Protein AF-A0A317Z5X6-F1 (afdb_monomer_lite)

Organism: Staphylococcus pseudintermedius (NCBI:txid283734)

Structure (mmCIF, N/CA/C/O backbone):
data_AF-A0A317Z5X6-F1
#
_entry.id   AF-A0A317Z5X6-F1
#
loop_
_atom_site.group_PDB
_atom_site.id
_atom_site.type_symbol
_atom_site.label_atom_id
_atom_site.label_alt_id
_atom_site.label_comp_id
_atom_site.label_asym_id
_atom_site.label_entity_id
_atom_site.label_seq_id
_atom_site.pdbx_PDB_ins_code
_atom_site.Cartn_x
_atom_site.Cartn_y
_atom_site.Cartn_z
_atom_site.occupancy
_atom_site.B_iso_or_equiv
_atom_site.auth_seq_id
_atom_site.auth_comp_id
_atom_site.auth_asym_id
_atom_site.auth_atom_id
_atom_site.pdbx_PDB_model_num
ATOM 1 N N . MET A 1 1 ? -15.094 3.549 67.791 1.00 53.97 1 MET A N 1
ATOM 2 C CA . MET A 1 1 ? -16.003 3.612 66.617 1.00 53.97 1 MET A CA 1
ATOM 3 C C . MET A 1 1 ? -15.508 4.534 65.489 1.00 53.97 1 MET A C 1
ATOM 5 O O . MET A 1 1 ? -15.665 4.172 64.337 1.00 53.97 1 MET A O 1
ATOM 9 N N . LYS A 1 2 ? -14.834 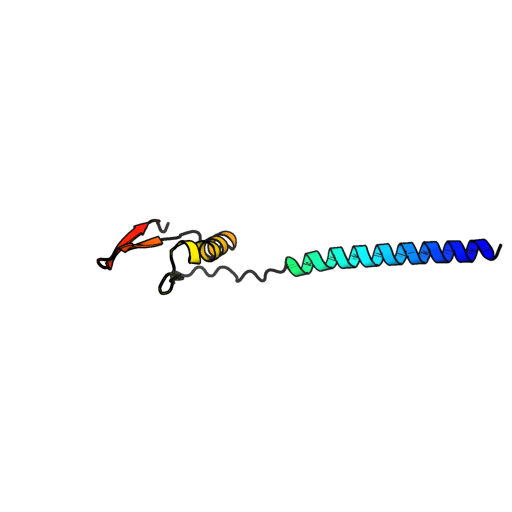5.669 65.762 1.00 57.75 2 LYS A N 1
ATOM 10 C CA . LYS A 1 2 ? -14.345 6.606 64.716 1.00 57.75 2 LYS A CA 1
ATOM 11 C C . LYS A 1 2 ? -13.157 6.105 63.864 1.00 57.75 2 LYS A C 1
ATOM 13 O O . LYS A 1 2 ? -12.920 6.629 62.783 1.00 57.75 2 LYS A O 1
ATOM 18 N N . LYS A 1 3 ? -12.405 5.097 64.338 1.00 58.56 3 LYS A N 1
ATOM 19 C CA . LYS A 1 3 ? -11.235 4.535 63.631 1.00 58.56 3 LYS A CA 1
ATOM 20 C C . LYS A 1 3 ? -11.650 3.713 62.406 1.00 58.56 3 LYS A C 1
ATOM 22 O O . LYS A 1 3 ? -11.100 3.934 61.340 1.00 58.56 3 LYS A O 1
ATOM 27 N N . PHE A 1 4 ? -12.668 2.860 62.527 1.00 58.38 4 PHE A N 1
ATOM 28 C CA . PHE A 1 4 ? -13.180 2.043 61.418 1.00 58.38 4 PHE A CA 1
ATOM 29 C C . PHE A 1 4 ? -13.820 2.880 60.306 1.00 58.38 4 PHE A C 1
ATOM 31 O O . PHE A 1 4 ? -13.696 2.539 59.139 1.00 58.38 4 PHE A O 1
ATOM 38 N N . TRP A 1 5 ? -14.390 4.039 60.648 1.00 66.81 5 TRP A N 1
ATOM 39 C CA . TRP A 1 5 ? -14.971 4.953 59.666 1.00 66.81 5 TRP A CA 1
ATOM 40 C C . TRP A 1 5 ? -13.932 5.525 58.690 1.00 66.81 5 TRP A C 1
ATOM 42 O O . TRP A 1 5 ? -14.193 5.615 57.494 1.00 66.81 5 TRP A O 1
ATOM 52 N N . LYS A 1 6 ? -12.717 5.826 59.172 1.00 71.56 6 LYS A N 1
ATOM 53 C CA . LYS A 1 6 ? -11.611 6.282 58.312 1.00 71.56 6 LYS A CA 1
ATOM 54 C C . LYS A 1 6 ? -11.135 5.191 57.345 1.00 71.56 6 LYS A C 1
ATOM 56 O O . LYS A 1 6 ? -10.786 5.499 56.212 1.00 71.56 6 LYS A O 1
ATOM 61 N N . TRP A 1 7 ? -11.165 3.928 57.771 1.00 78.38 7 TRP A N 1
ATOM 62 C CA . TRP A 1 7 ? -10.804 2.784 56.927 1.00 78.38 7 TRP A CA 1
ATOM 63 C C . TRP A 1 7 ? -11.882 2.490 55.881 1.00 78.38 7 TRP A C 1
ATOM 65 O O . TRP A 1 7 ? -11.555 2.280 54.716 1.00 78.38 7 TRP A O 1
ATOM 75 N N . SER A 1 8 ? -13.161 2.576 56.257 1.00 78.94 8 SER A N 1
ATOM 76 C CA . SER A 1 8 ? -14.272 2.466 55.307 1.00 78.94 8 SER A CA 1
ATOM 77 C C . SER A 1 8 ? -14.242 3.573 54.253 1.00 78.94 8 SER A C 1
ATOM 79 O O . SER A 1 8 ? -14.443 3.290 53.078 1.00 78.94 8 SER A O 1
ATOM 81 N N . ILE A 1 9 ? -13.920 4.813 54.637 1.00 85.81 9 ILE A N 1
ATOM 82 C CA . ILE A 1 9 ? -13.746 5.923 53.687 1.00 85.81 9 ILE A CA 1
ATOM 83 C C . ILE A 1 9 ? -12.590 5.651 52.718 1.00 85.81 9 ILE A C 1
ATOM 85 O O . ILE A 1 9 ? -12.745 5.858 51.518 1.00 85.81 9 ILE A O 1
ATOM 89 N N . GLY A 1 10 ? -11.462 5.133 53.213 1.00 87.19 10 GLY A N 1
ATOM 90 C CA . GLY A 1 10 ? -10.331 4.755 52.362 1.00 87.19 10 GLY A CA 1
ATOM 91 C C . GLY A 1 10 ? -10.702 3.697 51.320 1.00 87.19 10 GLY A C 1
ATOM 92 O O . GLY A 1 10 ? -10.367 3.850 50.149 1.00 87.19 10 GLY A O 1
ATOM 93 N N . ILE A 1 11 ? -11.456 2.669 51.721 1.00 91.19 11 ILE A N 1
ATOM 94 C CA . ILE A 1 11 ? -11.918 1.600 50.821 1.00 91.19 11 ILE A CA 1
ATOM 95 C C . ILE A 1 11 ? -12.872 2.147 49.752 1.00 91.19 11 ILE A C 1
ATOM 97 O O . ILE A 1 11 ? -12.735 1.809 48.578 1.00 91.19 11 ILE A O 1
ATOM 101 N N . VAL A 1 12 ? -13.802 3.026 50.132 1.00 92.88 12 VAL A N 1
ATOM 102 C CA . VAL A 1 12 ? -14.748 3.638 49.187 1.00 92.88 12 VAL A CA 1
ATOM 103 C C . VAL A 1 12 ? -14.019 4.492 48.147 1.00 92.88 12 VAL A C 1
ATOM 105 O O . VAL A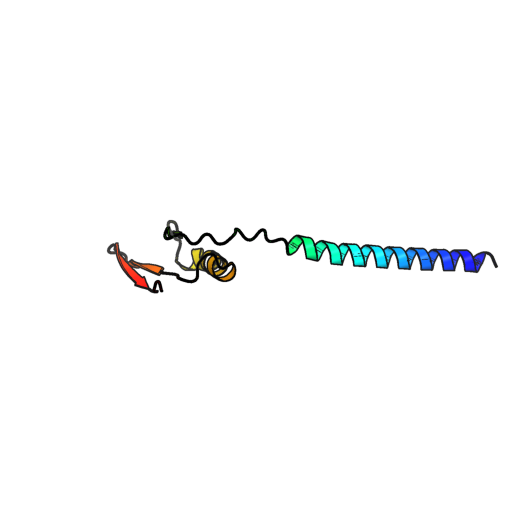 1 12 ? -14.318 4.385 46.960 1.00 92.88 12 VAL A O 1
ATOM 108 N N . ILE A 1 13 ? -13.020 5.281 48.554 1.00 93.19 13 ILE A N 1
ATOM 109 C CA . ILE A 1 13 ? -12.207 6.080 47.622 1.00 93.19 13 ILE A CA 1
ATOM 110 C C . ILE A 1 13 ? -11.459 5.172 46.637 1.00 93.19 13 ILE A C 1
ATOM 112 O O . ILE A 1 13 ? -11.440 5.447 45.439 1.00 93.19 13 ILE A O 1
ATOM 116 N N . LEU A 1 14 ? -10.890 4.066 47.119 1.00 93.19 14 LEU A N 1
ATOM 117 C CA . LEU A 1 14 ? -10.150 3.118 46.284 1.00 93.19 14 LEU A CA 1
ATOM 118 C C . LEU A 1 14 ? -11.058 2.471 45.224 1.00 93.19 14 LEU A C 1
ATOM 120 O O . LEU A 1 14 ? -10.684 2.395 44.054 1.00 93.19 14 LEU A O 1
ATOM 124 N N . LEU A 1 15 ? -12.280 2.089 45.604 1.00 94.81 15 LEU A N 1
ATOM 125 C CA . LEU A 1 15 ? -13.276 1.543 44.678 1.00 94.81 15 LEU A CA 1
ATOM 126 C C . LEU A 1 15 ? -13.706 2.561 43.614 1.00 94.81 15 LEU A C 1
ATOM 128 O O . LEU A 1 15 ? -13.839 2.200 42.446 1.00 94.81 15 LEU A O 1
ATOM 132 N N . ILE A 1 16 ? -13.869 3.833 43.989 1.00 95.25 16 ILE A N 1
ATOM 133 C CA . ILE A 1 16 ? -14.201 4.907 43.041 1.00 95.25 16 ILE A CA 1
ATOM 134 C C . ILE A 1 16 ? -13.069 5.097 42.025 1.00 95.25 16 ILE A C 1
ATOM 136 O O . ILE A 1 16 ? -13.337 5.198 40.830 1.00 95.25 16 ILE A O 1
ATOM 140 N N . VAL A 1 17 ? -11.809 5.096 42.470 1.00 94.75 17 VAL A N 1
ATOM 141 C CA . VAL A 1 17 ? -10.651 5.238 41.572 1.00 94.75 17 VAL A CA 1
ATOM 142 C C . VAL A 1 17 ? -10.589 4.087 40.566 1.00 94.75 17 VAL A C 1
ATOM 144 O O . VAL A 1 17 ? -10.421 4.342 39.376 1.00 94.75 17 VAL A O 1
ATOM 147 N N . VAL A 1 18 ? -10.787 2.842 41.012 1.00 94.38 18 VAL A N 1
ATOM 148 C CA . VAL A 1 18 ? -10.817 1.658 40.130 1.00 94.38 18 VAL A CA 1
ATOM 149 C C . VAL A 1 18 ? -11.970 1.730 39.124 1.00 94.38 18 VAL A C 1
ATOM 151 O O . VAL A 1 18 ? -11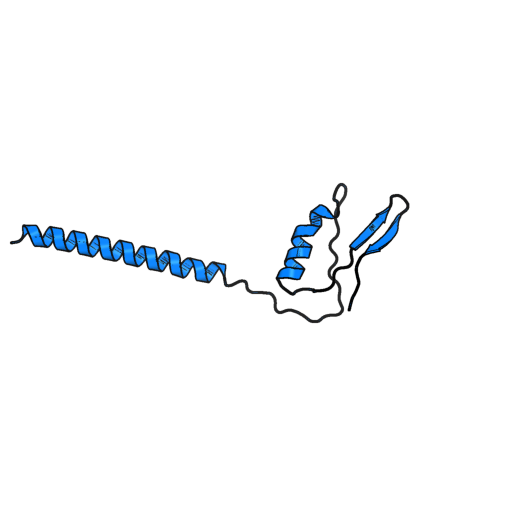.811 1.376 37.957 1.00 94.38 18 VAL A O 1
ATOM 154 N N . TRP A 1 19 ? -13.134 2.214 39.552 1.00 93.19 19 TRP A N 1
ATOM 155 C CA . TRP A 1 19 ? -14.295 2.343 38.676 1.00 93.19 19 TRP A CA 1
ATOM 156 C C . TRP A 1 19 ? -14.096 3.427 37.604 1.00 93.19 19 TRP A C 1
ATOM 158 O O . TRP A 1 19 ? -14.403 3.212 36.430 1.00 93.19 19 TRP A O 1
ATOM 168 N N . VAL A 1 20 ? -13.506 4.568 37.976 1.00 92.62 20 VAL A N 1
ATOM 169 C CA . VAL A 1 20 ? -13.185 5.658 37.042 1.00 92.62 20 VAL A CA 1
ATOM 170 C C . VAL A 1 20 ? -12.123 5.231 36.026 1.00 92.62 20 VAL A C 1
ATOM 172 O O . VAL A 1 20 ? -12.277 5.517 34.836 1.00 92.62 20 VAL A O 1
ATOM 175 N N . THR A 1 21 ? -11.073 4.519 36.449 1.00 86.69 21 THR A N 1
ATOM 176 C CA . THR A 1 21 ? -10.038 4.026 35.523 1.00 86.69 21 THR A CA 1
ATOM 177 C C . THR A 1 21 ? -10.586 2.975 34.563 1.00 86.69 21 THR A C 1
ATOM 179 O O . THR A 1 21 ? -10.283 3.033 33.371 1.00 86.69 21 THR A O 1
ATOM 182 N N . TYR A 1 22 ? -11.458 2.079 35.032 1.00 89.62 22 TYR A N 1
ATOM 183 C CA . TYR A 1 22 ? -12.157 1.117 34.179 1.00 89.62 22 TYR A CA 1
ATOM 184 C C . TYR A 1 22 ? -12.984 1.818 33.088 1.00 89.62 22 TYR A C 1
ATOM 186 O O . TYR A 1 22 ? -12.837 1.509 31.905 1.00 89.62 22 TYR A O 1
ATOM 194 N N . ILE A 1 23 ? -13.782 2.831 33.448 1.00 87.81 23 ILE A N 1
ATOM 195 C CA . ILE A 1 23 ? -14.573 3.611 32.479 1.00 87.81 23 ILE A CA 1
ATOM 196 C C . ILE A 1 23 ? -13.683 4.352 31.478 1.00 87.81 23 ILE A C 1
ATOM 198 O O . ILE A 1 23 ? -14.000 4.385 30.288 1.00 87.81 23 ILE A O 1
ATOM 202 N N . ALA A 1 24 ? -12.580 4.949 31.934 1.00 84.94 24 ALA A N 1
ATOM 203 C CA . ALA A 1 24 ? -11.662 5.675 31.060 1.00 84.94 24 ALA A CA 1
ATOM 204 C C . ALA A 1 24 ? -11.049 4.759 29.987 1.00 84.94 24 ALA A C 1
ATOM 206 O O . ALA A 1 24 ? -11.008 5.133 28.815 1.00 84.94 24 ALA A O 1
ATOM 207 N N . ILE A 1 25 ? -10.650 3.540 30.367 1.00 80.12 25 ILE A N 1
ATOM 208 C CA . ILE A 1 25 ? -10.116 2.536 29.436 1.00 80.12 25 ILE A CA 1
ATOM 209 C C . ILE A 1 25 ? -11.192 2.113 28.426 1.00 80.12 25 ILE A C 1
ATOM 211 O O . ILE A 1 25 ? -10.937 2.148 27.224 1.00 80.12 25 ILE A O 1
ATOM 215 N N . TYR A 1 26 ? -12.409 1.803 28.889 1.00 77.62 26 TYR A N 1
ATOM 216 C CA . TYR A 1 26 ? -13.512 1.381 28.014 1.00 77.62 26 TYR A CA 1
ATOM 217 C C . TYR A 1 26 ? -13.944 2.462 27.016 1.00 77.62 26 TYR A C 1
ATOM 219 O O . TYR A 1 26 ? -14.259 2.154 25.867 1.00 77.62 26 TYR A O 1
ATOM 227 N N . ARG A 1 27 ? -13.937 3.739 27.422 1.00 69.56 27 ARG A N 1
ATOM 228 C CA . ARG A 1 27 ? -14.263 4.858 26.521 1.00 69.56 27 ARG A CA 1
ATOM 229 C C . ARG A 1 27 ? -13.170 5.113 25.485 1.00 69.56 27 ARG A C 1
ATOM 231 O O . ARG A 1 27 ? -13.489 5.497 24.361 1.00 69.56 27 ARG A O 1
ATOM 238 N N . ASN A 1 28 ? -11.901 4.891 25.829 1.00 61.25 28 ASN A N 1
ATOM 239 C CA . ASN A 1 28 ? -10.794 5.106 24.896 1.00 61.25 28 ASN A CA 1
ATOM 240 C C . ASN A 1 28 ? -10.792 4.077 23.749 1.00 61.25 28 ASN A C 1
ATOM 242 O O . ASN A 1 28 ? -10.404 4.401 22.628 1.00 61.25 28 ASN A O 1
ATOM 246 N N . THR A 1 29 ? -11.311 2.867 23.984 1.00 57.25 29 THR A N 1
ATOM 247 C CA . THR A 1 29 ? -11.491 1.852 22.932 1.00 57.25 29 THR A CA 1
ATOM 248 C C . THR A 1 29 ? -12.525 2.280 21.881 1.00 57.25 29 THR A C 1
ATOM 250 O O . THR A 1 29 ? -12.385 1.951 20.708 1.00 57.25 29 THR A O 1
ATOM 253 N N . SER A 1 30 ? -13.537 3.071 22.254 1.00 52.03 30 SER A N 1
ATOM 254 C CA . SER A 1 30 ? -14.572 3.554 21.326 1.00 52.03 30 SER A CA 1
ATOM 255 C C . SER A 1 30 ? -14.073 4.637 20.361 1.00 52.03 30 SER A C 1
ATOM 257 O O . SER A 1 30 ? -14.606 4.770 19.261 1.00 52.03 30 SER A O 1
ATOM 259 N N . ILE A 1 31 ? -13.063 5.422 20.748 1.00 52.47 31 ILE A N 1
ATOM 260 C CA . ILE A 1 31 ? -12.537 6.519 19.916 1.00 52.47 31 ILE A CA 1
ATOM 261 C C . ILE A 1 31 ? -11.557 5.988 18.862 1.00 52.47 31 ILE A C 1
ATOM 263 O O . ILE A 1 31 ? -11.571 6.472 17.734 1.00 52.47 31 ILE A O 1
ATOM 267 N N . ALA A 1 32 ? -10.792 4.936 19.175 1.00 52.75 32 ALA A N 1
ATOM 268 C CA . ALA A 1 32 ? -9.928 4.260 18.201 1.00 52.75 32 ALA A CA 1
ATOM 269 C C . ALA A 1 32 ? -10.714 3.542 17.083 1.00 52.75 32 ALA A C 1
ATOM 271 O O . ALA A 1 32 ? -10.193 3.362 15.988 1.00 52.75 32 ALA A O 1
ATOM 272 N N . ASN A 1 33 ? -11.977 3.185 17.342 1.00 53.19 33 ASN A N 1
ATOM 273 C CA . ASN A 1 33 ? -12.842 2.458 16.406 1.00 53.19 33 ASN A CA 1
ATOM 274 C C . ASN A 1 33 ? -13.788 3.363 15.600 1.00 53.19 33 ASN A C 1
ATOM 276 O O . ASN A 1 33 ? -14.576 2.867 14.802 1.00 53.19 33 ASN A O 1
ATOM 280 N N . ASN A 1 34 ? -13.728 4.688 15.785 1.00 51.59 34 ASN A N 1
ATOM 281 C CA . ASN A 1 34 ? -14.363 5.633 14.865 1.00 51.59 34 ASN A CA 1
ATOM 282 C C . ASN A 1 34 ? -13.404 5.933 13.711 1.00 51.59 34 ASN A C 1
ATOM 284 O O . ASN A 1 34 ? -13.055 7.084 13.436 1.00 51.59 34 ASN A O 1
ATOM 288 N N . SER A 1 35 ? -12.972 4.880 13.022 1.00 53.69 35 SER A N 1
ATOM 289 C CA . SER A 1 35 ? -12.522 5.002 11.649 1.00 53.69 35 SER A CA 1
ATOM 290 C C . SER A 1 35 ? -13.693 5.607 10.884 1.00 53.69 35 SER A C 1
ATOM 292 O O . SER A 1 35 ? -14.695 4.953 10.598 1.00 53.69 35 SER A O 1
ATOM 294 N N . LYS A 1 36 ? -13.602 6.910 10.605 1.00 55.81 36 LYS A N 1
ATOM 295 C CA . LYS A 1 36 ? -14.381 7.557 9.553 1.00 55.81 36 LYS A CA 1
ATOM 296 C C . LYS A 1 36 ? -13.949 6.888 8.254 1.00 55.81 36 LYS A C 1
ATOM 298 O O . LYS A 1 36 ? -13.119 7.428 7.531 1.00 55.81 36 LYS A O 1
ATOM 303 N N . HIS A 1 37 ? -14.422 5.668 8.026 1.00 57.62 37 HIS A N 1
ATOM 304 C CA . HIS A 1 37 ? -14.228 4.963 6.781 1.00 57.62 37 HIS A CA 1
ATOM 305 C C . HIS A 1 37 ? -14.796 5.897 5.724 1.00 57.62 37 HIS A C 1
ATOM 307 O O . HIS A 1 37 ? -15.974 6.268 5.782 1.00 57.62 37 HIS A O 1
ATOM 313 N N . ALA A 1 38 ? -13.926 6.381 4.839 1.00 59.34 38 ALA A N 1
ATOM 314 C CA . ALA A 1 38 ? -14.381 7.108 3.675 1.00 59.34 38 ALA A CA 1
ATOM 315 C C . ALA A 1 38 ? -15.415 6.203 3.003 1.00 59.34 38 ALA A C 1
ATOM 317 O O . ALA A 1 38 ? -15.139 5.033 2.742 1.00 59.34 38 ALA A O 1
ATOM 318 N N . LYS A 1 39 ? -16.642 6.706 2.844 1.00 62.66 39 LYS A N 1
ATOM 319 C CA . LYS A 1 39 ? -17.713 5.960 2.190 1.00 62.66 39 LYS A CA 1
ATOM 320 C C . LYS A 1 39 ? -17.166 5.487 0.844 1.00 62.66 39 LYS A C 1
ATOM 322 O O . LYS A 1 39 ? -16.716 6.332 0.076 1.00 62.66 39 LYS A O 1
ATOM 327 N N . TYR A 1 40 ? -17.189 4.178 0.595 1.00 65.12 40 TYR A N 1
ATOM 328 C CA . TYR A 1 40 ? -16.811 3.608 -0.695 1.00 65.12 40 TYR A CA 1
ATOM 329 C C . TYR A 1 40 ? -17.529 4.372 -1.814 1.00 65.12 40 TYR A C 1
ATOM 331 O O . TYR A 1 40 ? -18.754 4.541 -1.775 1.00 65.12 40 TYR A O 1
ATOM 339 N N . ILE A 1 41 ? -16.748 4.910 -2.749 1.00 67.25 41 ILE A N 1
ATOM 340 C CA . ILE A 1 41 ? -17.251 5.599 -3.933 1.00 67.25 41 ILE A CA 1
ATOM 341 C C . ILE A 1 41 ? -17.090 4.611 -5.077 1.00 67.25 41 ILE A C 1
ATOM 343 O O . ILE A 1 41 ? -15.977 4.387 -5.540 1.00 67.25 41 ILE A O 1
ATOM 347 N N . ASP A 1 42 ? -18.209 4.047 -5.517 1.00 69.06 42 ASP A N 1
ATOM 348 C CA . ASP A 1 42 ? -18.276 3.261 -6.743 1.00 69.06 42 ASP A CA 1
ATOM 349 C C . ASP A 1 42 ? -18.002 4.195 -7.933 1.00 69.06 42 ASP A C 1
ATOM 351 O O . ASP A 1 42 ? -18.820 5.047 -8.295 1.00 69.06 42 ASP A O 1
ATOM 355 N N . SER A 1 43 ? -16.772 4.144 -8.435 1.00 73.69 43 SER A N 1
ATOM 356 C CA . SER A 1 43 ? -16.247 5.021 -9.474 1.00 73.69 43 SER A CA 1
ATOM 357 C C . SER A 1 43 ? -15.309 4.222 -10.360 1.00 73.69 43 SER A C 1
ATOM 359 O O . SER A 1 43 ? -14.401 3.557 -9.873 1.00 73.69 43 SER A O 1
ATOM 361 N N . ALA A 1 44 ? -15.462 4.372 -11.674 1.00 79.75 44 ALA A N 1
ATOM 362 C CA . ALA A 1 44 ? -14.558 3.777 -12.655 1.00 79.75 44 ALA A CA 1
ATOM 363 C C . ALA A 1 44 ? -13.160 4.436 -12.680 1.00 79.75 44 ALA A C 1
ATOM 365 O O . ALA A 1 44 ? -12.308 4.047 -13.476 1.00 79.75 44 ALA A O 1
ATOM 366 N N . THR A 1 45 ? -12.914 5.459 -11.853 1.00 86.88 45 THR A N 1
ATOM 367 C CA . THR A 1 45 ? -11.614 6.133 -11.765 1.00 86.88 45 THR A CA 1
ATOM 368 C C . THR A 1 45 ? -10.636 5.303 -10.925 1.00 86.88 45 THR A C 1
ATOM 370 O O . THR A 1 45 ? -10.839 5.187 -9.714 1.00 86.88 45 THR A O 1
ATOM 373 N N . PRO A 1 46 ? -9.541 4.779 -11.506 1.00 88.56 46 PRO A N 1
ATOM 374 C CA . PRO A 1 46 ? -8.582 3.975 -10.763 1.00 88.56 46 PRO A CA 1
ATOM 375 C C . PRO A 1 46 ? -7.715 4.835 -9.834 1.00 88.56 46 PRO A C 1
ATOM 377 O O . PRO A 1 46 ? -7.393 5.986 -10.134 1.00 88.56 46 PRO A O 1
ATOM 380 N N . THR A 1 47 ? -7.262 4.238 -8.732 1.00 90.50 47 THR A N 1
ATOM 381 C CA . THR A 1 47 ? -6.186 4.791 -7.897 1.00 90.50 47 THR A CA 1
ATOM 382 C C . THR A 1 47 ? -4.863 4.152 -8.305 1.00 90.50 47 THR A C 1
ATOM 384 O O . THR A 1 47 ? -4.759 2.929 -8.363 1.00 90.50 47 THR A O 1
ATOM 387 N N . LEU A 1 48 ? -3.844 4.966 -8.580 1.00 93.94 48 LEU A N 1
ATOM 388 C CA . LEU A 1 48 ? -2.520 4.486 -8.975 1.00 93.94 48 LEU A CA 1
ATOM 389 C C . LEU A 1 48 ? -1.532 4.627 -7.817 1.00 93.94 48 LEU A C 1
ATOM 391 O O . LEU A 1 48 ? -1.299 5.729 -7.322 1.00 93.94 48 LEU A O 1
ATOM 395 N N . PHE A 1 49 ? -0.910 3.516 -7.430 1.00 94.75 49 PHE A N 1
ATOM 396 C CA . PHE A 1 49 ? 0.228 3.505 -6.516 1.00 94.75 49 PHE A CA 1
ATOM 397 C C . PHE A 1 49 ? 1.518 3.412 -7.333 1.00 94.75 49 PHE A C 1
ATOM 399 O O . PHE A 1 49 ? 1.697 2.473 -8.106 1.00 94.75 49 PHE A O 1
ATOM 406 N N . LEU A 1 50 ? 2.397 4.406 -7.189 1.00 94.81 50 LEU A N 1
ATOM 407 C CA . LEU A 1 50 ? 3.631 4.532 -7.966 1.00 94.81 50 LEU A CA 1
ATOM 408 C C . LEU A 1 50 ? 4.821 4.692 -7.020 1.00 94.81 50 LEU A C 1
ATOM 410 O O . LEU A 1 50 ? 4.836 5.606 -6.194 1.00 94.81 50 LEU A O 1
ATOM 414 N N . HIS A 1 51 ? 5.831 3.838 -7.175 1.00 94.19 51 HIS A N 1
ATOM 415 C CA . HIS A 1 51 ? 7.077 3.963 -6.431 1.00 94.19 51 HIS A CA 1
ATOM 416 C C . HIS A 1 51 ? 8.037 4.953 -7.104 1.00 94.19 51 HIS A C 1
ATOM 418 O O . HIS A 1 51 ? 8.042 5.126 -8.323 1.00 94.19 51 HIS A O 1
ATOM 424 N N . GLY A 1 52 ? 8.892 5.590 -6.304 1.00 91.81 52 GLY A N 1
ATOM 425 C CA . GLY A 1 52 ? 9.976 6.440 -6.799 1.00 91.81 52 GLY A CA 1
ATOM 426 C C . GLY A 1 52 ? 11.223 5.653 -7.219 1.00 91.81 52 GLY A C 1
ATOM 427 O O . GLY A 1 52 ? 11.237 4.419 -7.253 1.00 91.81 52 GLY A O 1
ATOM 428 N N . TYR A 1 53 ? 12.307 6.382 -7.495 1.00 91.81 53 TYR A N 1
ATOM 429 C CA . TYR A 1 53 ? 13.624 5.800 -7.772 1.00 91.81 53 TYR A CA 1
ATOM 430 C C . TYR A 1 53 ? 14.117 4.944 -6.593 1.00 91.81 53 TYR A C 1
ATOM 432 O O . TYR A 1 53 ? 14.090 5.388 -5.447 1.00 91.81 53 TYR A O 1
ATOM 440 N N . GLY A 1 54 ? 14.552 3.712 -6.872 1.00 90.62 54 GLY A N 1
ATOM 441 C CA . GLY A 1 54 ? 14.970 2.738 -5.851 1.00 90.62 54 GLY A CA 1
ATOM 442 C C . GLY A 1 54 ? 13.822 2.090 -5.065 1.00 90.62 54 GLY A C 1
ATOM 443 O O . GLY A 1 54 ? 14.071 1.208 -4.245 1.00 90.62 54 GLY A O 1
ATOM 444 N N . GLY A 1 55 ? 12.574 2.498 -5.313 1.00 91.19 55 GLY A N 1
ATOM 445 C CA . GLY A 1 55 ? 11.389 1.823 -4.799 1.00 91.19 55 GLY A CA 1
ATOM 446 C C . GLY A 1 55 ? 11.092 0.527 -5.554 1.00 91.19 55 GLY A C 1
ATOM 447 O O . GLY A 1 55 ? 11.582 0.302 -6.660 1.00 91.19 55 GLY A O 1
ATOM 448 N N . THR A 1 56 ? 10.292 -0.339 -4.940 1.00 93.06 56 THR A N 1
ATOM 449 C CA . THR A 1 56 ? 9.843 -1.611 -5.530 1.00 93.06 56 THR A CA 1
ATOM 450 C C . THR A 1 56 ? 8.391 -1.836 -5.148 1.00 93.06 56 THR A C 1
ATOM 452 O O . THR A 1 56 ? 7.959 -1.263 -4.159 1.00 93.06 56 THR A O 1
ATOM 455 N N . VAL A 1 57 ? 7.699 -2.774 -5.801 1.00 92.56 57 VAL A N 1
ATOM 456 C CA . VAL A 1 57 ? 6.309 -3.173 -5.478 1.00 92.56 57 VAL A CA 1
ATOM 457 C C . VAL A 1 57 ? 6.043 -3.459 -3.985 1.00 92.56 57 VAL A C 1
ATOM 459 O O . VAL A 1 57 ? 4.912 -3.392 -3.504 1.00 92.56 57 VAL A O 1
ATOM 462 N N . ASN A 1 58 ? 7.083 -3.803 -3.219 1.00 94.00 58 ASN A N 1
ATOM 463 C CA . ASN A 1 58 ? 6.958 -4.032 -1.781 1.00 94.00 58 ASN A CA 1
ATOM 464 C C . ASN A 1 58 ? 6.675 -2.7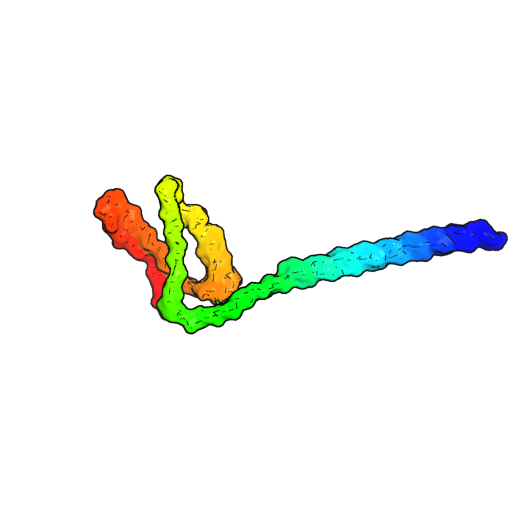43 -0.994 1.00 94.00 58 ASN A C 1
ATOM 466 O O . ASN A 1 58 ? 6.095 -2.824 0.088 1.00 94.00 58 ASN A O 1
ATOM 470 N N . SER A 1 59 ? 7.063 -1.583 -1.523 1.00 95.12 59 SER A N 1
ATOM 471 C CA . SER A 1 59 ? 6.824 -0.265 -0.934 1.00 95.12 59 SER A CA 1
ATOM 472 C C . SER A 1 59 ? 5.334 0.097 -0.934 1.00 95.12 59 SER A C 1
ATOM 474 O O . SER A 1 59 ? 4.863 0.749 -0.004 1.00 95.12 59 SER A O 1
ATOM 476 N N . GLU A 1 60 ? 4.567 -0.397 -1.908 1.00 95.38 60 GLU A N 1
ATOM 477 C CA . GLU A 1 60 ? 3.134 -0.107 -2.051 1.00 95.38 60 GLU A CA 1
ATOM 478 C C . GLU A 1 60 ? 2.249 -1.160 -1.377 1.00 95.38 60 GLU A C 1
ATOM 480 O O . GLU A 1 60 ? 1.086 -0.891 -1.076 1.00 95.38 60 GLU A O 1
ATOM 485 N N . LYS A 1 61 ? 2.786 -2.355 -1.100 1.00 94.56 61 LYS A N 1
ATOM 486 C CA . LYS A 1 61 ? 2.019 -3.527 -0.646 1.00 94.56 61 LYS A CA 1
ATOM 487 C C . LYS A 1 61 ? 1.130 -3.255 0.569 1.00 94.56 61 LYS A C 1
ATOM 489 O O . LYS A 1 61 ? 0.021 -3.774 0.638 1.00 94.56 61 LYS A O 1
ATOM 494 N N . PHE A 1 62 ? 1.612 -2.468 1.532 1.00 94.94 62 PHE A N 1
ATOM 495 C CA . PHE A 1 62 ? 0.820 -2.108 2.710 1.00 94.94 62 PHE A CA 1
ATOM 496 C C . PHE A 1 62 ? -0.379 -1.223 2.347 1.00 94.94 62 PHE A C 1
ATOM 498 O O . PHE A 1 62 ? -1.488 -1.485 2.802 1.00 94.94 62 PHE A O 1
ATOM 505 N N . LEU A 1 63 ? -0.169 -0.215 1.497 1.00 94.19 63 LEU A N 1
ATOM 506 C CA . LEU A 1 63 ? -1.219 0.717 1.080 1.00 94.19 63 LEU A CA 1
ATOM 507 C C . LEU A 1 63 ? -2.294 0.013 0.253 1.00 94.19 63 LEU A C 1
ATOM 509 O O . LEU A 1 63 ? -3.479 0.207 0.506 1.00 94.19 63 LEU A O 1
ATOM 513 N N . VAL A 1 64 ? -1.876 -0.840 -0.685 1.00 94.44 64 VAL A N 1
ATOM 514 C CA . VAL A 1 64 ? -2.788 -1.658 -1.496 1.00 94.44 64 VAL A CA 1
ATOM 515 C C . VAL A 1 64 ? -3.625 -2.564 -0.598 1.00 94.44 64 VAL A C 1
ATOM 517 O O . VAL A 1 64 ? -4.848 -2.548 -0.687 1.00 94.44 64 VAL A O 1
ATOM 520 N N . LYS A 1 65 ? -2.980 -3.274 0.336 1.00 93.88 65 LYS A N 1
ATOM 521 C CA . LYS A 1 65 ? -3.681 -4.168 1.259 1.00 93.88 65 LYS A CA 1
ATOM 522 C C . LYS A 1 65 ? -4.692 -3.429 2.131 1.00 93.88 65 LYS A C 1
ATOM 524 O O . LYS A 1 65 ? -5.757 -3.969 2.405 1.00 93.88 65 LYS A O 1
ATOM 529 N N . GL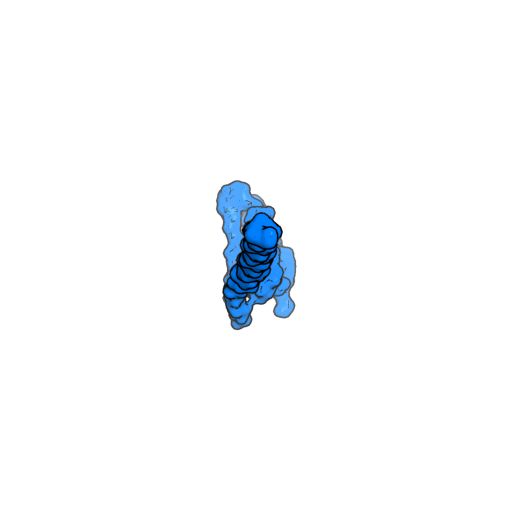U A 1 66 ? -4.387 -2.211 2.578 1.00 92.69 66 GLU A N 1
ATOM 530 C CA . GLU A 1 66 ? -5.378 -1.444 3.334 1.00 92.69 66 GLU A CA 1
ATOM 531 C C . GLU A 1 66 ? -6.498 -0.870 2.477 1.00 92.69 66 GLU A C 1
ATOM 533 O O . GLU A 1 66 ? -7.621 -0.765 2.967 1.00 92.69 66 GLU A O 1
ATOM 538 N N . ALA A 1 67 ? -6.248 -0.557 1.205 1.00 90.44 67 ALA A N 1
ATOM 539 C CA . ALA A 1 67 ? -7.325 -0.218 0.280 1.00 90.44 67 ALA A CA 1
ATOM 540 C C . ALA A 1 67 ? -8.294 -1.402 0.102 1.00 90.44 67 ALA A C 1
ATOM 542 O O . ALA A 1 67 ? -9.508 -1.198 0.140 1.00 90.44 67 ALA A O 1
ATOM 543 N N . GLU A 1 68 ? -7.772 -2.629 0.005 1.00 89.75 68 GLU A N 1
ATOM 544 C CA . GLU A 1 68 ? -8.577 -3.859 -0.023 1.00 89.75 68 GLU A CA 1
ATOM 545 C C . GLU A 1 68 ? -9.338 -4.074 1.297 1.00 89.75 68 GLU A C 1
ATOM 547 O O . GLU A 1 68 ? -10.561 -4.204 1.301 1.00 89.75 68 GLU A O 1
ATOM 552 N N . ASN A 1 69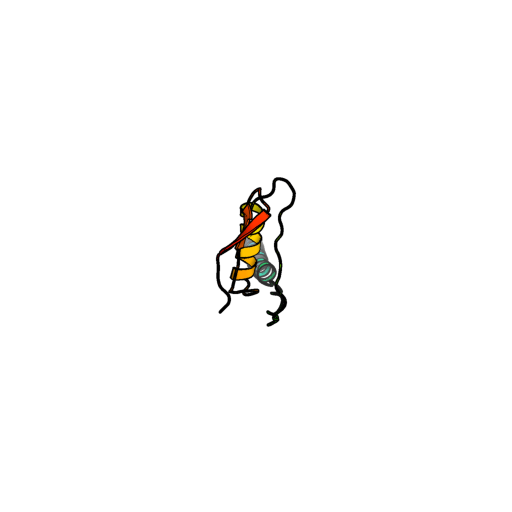 ? -8.647 -4.046 2.444 1.00 90.50 69 ASN A N 1
ATOM 553 C CA . ASN A 1 69 ? -9.264 -4.283 3.758 1.00 90.50 69 ASN A CA 1
ATOM 554 C C . ASN A 1 69 ? -10.358 -3.261 4.104 1.00 90.50 69 ASN A C 1
ATOM 556 O O . ASN A 1 69 ? -11.321 -3.590 4.797 1.00 90.50 69 ASN A O 1
ATOM 560 N N . GLN A 1 70 ? -10.197 -2.011 3.665 1.00 86.75 70 GLN A N 1
ATOM 561 C CA . GLN A 1 70 ? -11.182 -0.949 3.878 1.00 86.75 70 GLN A CA 1
ATOM 562 C C . GLN A 1 70 ? -12.313 -0.971 2.843 1.00 86.75 70 GLN A C 1
ATOM 564 O O . GLN A 1 70 ? -13.216 -0.137 2.924 1.00 86.75 70 GLN A O 1
ATOM 569 N N . GLY A 1 71 ? -12.277 -1.902 1.885 1.00 85.94 71 GLY A N 1
ATOM 570 C CA . GLY A 1 71 ? -13.277 -2.029 0.831 1.00 85.94 71 GLY A CA 1
ATOM 571 C C . GLY A 1 71 ? -13.269 -0.862 -0.153 1.00 85.94 71 GLY A C 1
ATOM 572 O O . GLY A 1 71 ? -14.301 -0.578 -0.746 1.00 85.94 71 GLY A O 1
ATOM 573 N N . VAL A 1 72 ? -12.141 -0.158 -0.305 1.00 84.81 72 VAL A N 1
ATOM 574 C CA . VAL A 1 72 ? -11.976 0.928 -1.290 1.00 84.81 72 VAL A CA 1
ATOM 575 C C . VAL A 1 72 ? -11.881 0.366 -2.707 1.00 84.81 72 VAL A C 1
ATOM 577 O O . VAL A 1 72 ? -12.320 1.008 -3.653 1.00 84.81 72 VAL A O 1
ATOM 580 N N . THR A 1 73 ? -11.316 -0.829 -2.851 1.00 86.62 73 THR A N 1
ATOM 581 C CA . THR A 1 73 ? -11.320 -1.625 -4.081 1.00 86.62 73 THR A CA 1
ATOM 582 C C . THR A 1 73 ? -11.300 -3.103 -3.708 1.00 86.62 73 THR A C 1
ATOM 584 O O . THR A 1 73 ? -10.815 -3.454 -2.633 1.00 86.62 73 THR A O 1
ATOM 587 N N . GLN A 1 74 ? -11.822 -3.962 -4.578 1.00 86.50 74 GLN A N 1
ATOM 588 C CA . GLN A 1 74 ? -11.627 -5.416 -4.494 1.00 86.50 74 GLN A CA 1
ATOM 589 C C . GLN A 1 74 ? -10.737 -5.935 -5.627 1.00 86.50 74 GLN A C 1
ATOM 591 O O . GLN A 1 74 ? -10.185 -7.027 -5.524 1.00 86.50 74 GLN A O 1
ATOM 596 N N . ASP A 1 75 ? -10.524 -5.108 -6.651 1.00 90.62 75 ASP A N 1
ATOM 597 C CA . ASP A 1 75 ? -9.734 -5.452 -7.817 1.00 90.62 75 ASP A CA 1
ATOM 598 C C . ASP A 1 75 ? -8.398 -4.717 -7.780 1.00 90.62 75 ASP A C 1
ATOM 600 O O . ASP A 1 75 ? -8.321 -3.499 -7.568 1.00 90.62 75 ASP A O 1
ATOM 604 N N . VAL A 1 76 ? -7.321 -5.470 -7.994 1.00 93.06 76 VAL A N 1
ATOM 605 C CA . VAL A 1 76 ? -5.955 -4.949 -8.016 1.00 93.06 76 VAL A CA 1
ATOM 606 C C . VAL A 1 76 ? -5.237 -5.486 -9.244 1.00 93.06 76 VAL A C 1
ATOM 608 O O . VAL A 1 76 ? -5.057 -6.693 -9.414 1.00 93.06 76 VAL A O 1
ATOM 611 N N . ILE A 1 77 ? -4.744 -4.568 -10.076 1.00 95.62 77 ILE A N 1
ATOM 612 C CA . ILE A 1 77 ? -3.817 -4.873 -11.166 1.00 95.62 77 ILE A CA 1
ATOM 613 C C . ILE A 1 77 ? -2.432 -4.345 -10.799 1.00 95.62 77 ILE A C 1
ATOM 615 O O . ILE A 1 77 ? -2.254 -3.168 -10.497 1.00 95.62 77 ILE A O 1
ATOM 619 N N . THR A 1 78 ? -1.428 -5.215 -10.877 1.00 96.25 78 THR A N 1
ATOM 620 C CA . THR A 1 78 ? -0.015 -4.850 -10.739 1.00 96.25 78 THR A CA 1
ATOM 621 C C . THR A 1 78 ? 0.635 -4.765 -12.114 1.00 96.25 78 THR A C 1
ATOM 623 O O . THR A 1 78 ? 0.632 -5.742 -12.866 1.00 96.25 78 THR A O 1
ATOM 626 N N . ALA A 1 79 ? 1.230 -3.617 -12.433 1.00 96.38 79 ALA A N 1
ATOM 627 C CA . ALA A 1 79 ? 2.048 -3.439 -13.626 1.00 96.38 79 ALA A CA 1
ATOM 628 C C . ALA A 1 79 ? 3.527 -3.699 -13.304 1.00 96.38 79 ALA A C 1
ATOM 630 O O . ALA A 1 79 ? 4.139 -2.983 -12.515 1.00 96.38 79 ALA A O 1
ATOM 631 N N . HIS A 1 80 ? 4.112 -4.717 -13.929 1.00 95.25 80 HIS A N 1
ATOM 632 C CA . HIS A 1 80 ? 5.543 -4.990 -13.880 1.00 95.25 80 HIS A CA 1
ATOM 633 C C . HIS A 1 80 ? 6.210 -4.414 -15.122 1.00 95.25 80 HIS A C 1
ATOM 635 O O . HIS A 1 80 ? 5.922 -4.861 -16.231 1.00 95.25 80 HIS A O 1
ATOM 641 N N . VAL A 1 81 ? 7.104 -3.449 -14.931 1.00 94.56 81 VAL A N 1
ATOM 642 C CA . VAL A 1 81 ? 7.857 -2.813 -16.016 1.00 94.56 81 VAL A CA 1
ATOM 643 C C . VAL A 1 81 ? 9.291 -3.332 -15.990 1.00 94.56 81 VAL A C 1
ATOM 645 O O . VAL A 1 81 ? 9.918 -3.326 -14.930 1.00 94.56 81 VAL A O 1
ATOM 648 N N . ASN A 1 82 ? 9.798 -3.828 -17.118 1.00 94.38 82 ASN A N 1
ATOM 649 C CA . ASN A 1 82 ? 11.192 -4.274 -17.219 1.00 94.38 82 ASN A CA 1
ATOM 650 C C . ASN A 1 82 ? 12.140 -3.129 -17.621 1.00 94.38 82 ASN A C 1
ATOM 652 O O . ASN A 1 82 ? 11.710 -2.013 -17.901 1.00 94.38 82 ASN A O 1
ATOM 656 N N . GLU A 1 83 ? 13.443 -3.413 -17.671 1.00 93.62 83 GLU A N 1
ATOM 657 C CA . GLU A 1 83 ? 14.478 -2.428 -18.029 1.00 93.62 83 GLU A CA 1
ATOM 658 C C . GLU A 1 83 ? 14.322 -1.861 -19.451 1.00 93.62 83 GLU A C 1
ATOM 660 O O . GLU A 1 83 ? 14.752 -0.742 -19.715 1.00 93.62 83 GLU A O 1
ATOM 665 N N . ALA A 1 84 ? 13.672 -2.602 -20.355 1.00 96.88 84 ALA A N 1
ATOM 666 C CA . ALA A 1 84 ? 13.349 -2.150 -21.708 1.00 96.88 84 ALA A CA 1
ATOM 667 C C . ALA A 1 84 ? 12.050 -1.317 -21.775 1.00 96.88 84 ALA A C 1
ATOM 669 O O . ALA A 1 84 ? 11.676 -0.850 -22.849 1.00 96.88 84 ALA A O 1
ATOM 670 N N . GLY A 1 85 ? 11.360 -1.122 -20.645 1.00 94.88 85 GLY A N 1
ATOM 671 C CA . GLY A 1 85 ? 10.090 -0.400 -20.564 1.00 94.88 85 GLY A CA 1
ATOM 672 C C . GLY A 1 85 ? 8.861 -1.233 -20.941 1.00 94.88 85 GLY A C 1
ATOM 673 O O . GLY A 1 85 ? 7.759 -0.691 -21.018 1.00 94.88 85 GLY A O 1
ATOM 674 N N . GLU A 1 86 ? 9.010 -2.538 -21.167 1.00 97.75 86 GLU A N 1
ATOM 675 C CA . GLU A 1 86 ? 7.881 -3.417 -21.469 1.00 97.75 86 GLU A CA 1
ATOM 676 C C . GLU A 1 86 ? 7.055 -3.676 -20.210 1.00 97.75 86 GLU A C 1
ATOM 678 O O . GLU A 1 86 ? 7.595 -3.963 -19.137 1.00 97.75 86 GLU A O 1
ATOM 683 N N . VAL A 1 87 ? 5.731 -3.627 -20.360 1.00 97.00 87 VAL A N 1
ATOM 684 C CA . VAL A 1 87 ? 4.783 -3.761 -19.254 1.00 97.00 87 VAL A CA 1
ATOM 685 C C . VAL A 1 87 ? 4.108 -5.129 -19.285 1.00 97.00 87 VAL A C 1
ATOM 687 O O . VAL A 1 87 ? 3.543 -5.537 -20.299 1.00 97.00 87 VAL A O 1
ATOM 690 N N . LYS A 1 88 ? 4.104 -5.819 -18.142 1.00 97.31 88 LYS A N 1
ATOM 691 C CA . LYS A 1 88 ? 3.304 -7.023 -17.890 1.00 97.31 88 LYS A CA 1
ATOM 692 C C . LYS A 1 88 ? 2.301 -6.745 -16.781 1.00 97.31 88 LYS A C 1
ATOM 694 O O . LYS A 1 88 ? 2.691 -6.397 -15.670 1.00 97.31 88 LYS A O 1
ATOM 699 N N . LEU A 1 89 ? 1.018 -6.919 -17.076 1.00 96.81 89 LEU A N 1
ATOM 700 C CA . LEU A 1 89 ? -0.059 -6.741 -16.106 1.00 96.81 89 LEU A CA 1
ATOM 701 C C . LEU A 1 89 ? -0.381 -8.072 -15.422 1.00 96.81 89 LEU A C 1
ATOM 703 O O . LEU A 1 89 ? -0.481 -9.107 -16.082 1.00 96.81 89 LEU A O 1
ATOM 707 N N . LYS A 1 90 ? -0.548 -8.040 -14.101 1.00 96.25 90 LYS A N 1
ATOM 708 C CA . LYS A 1 90 ? -0.981 -9.178 -13.287 1.00 96.25 90 LYS A CA 1
ATOM 709 C C . LYS A 1 90 ? -2.196 -8.774 -12.457 1.00 96.25 90 LYS A C 1
ATOM 711 O O . LYS A 1 90 ? -2.110 -7.809 -11.707 1.00 96.25 90 LYS A O 1
ATOM 716 N N . GLY A 1 91 ? -3.278 -9.537 -12.559 1.00 93.50 91 GLY A N 1
ATOM 717 C CA . GLY A 1 91 ? -4.566 -9.241 -11.924 1.00 93.50 91 GLY A CA 1
ATOM 718 C C . GLY A 1 91 ? -5.691 -9.197 -12.958 1.00 93.50 91 GLY A C 1
ATOM 719 O O . GLY A 1 91 ? -5.442 -9.405 -14.148 1.00 93.50 91 GLY A O 1
ATOM 720 N N . HIS A 1 92 ? -6.911 -8.942 -12.501 1.00 89.44 92 HIS A N 1
ATOM 721 C CA . HIS A 1 92 ? -8.102 -8.781 -13.335 1.00 89.44 92 HIS A CA 1
ATOM 722 C C . HIS A 1 92 ? -9.037 -7.740 -12.697 1.00 89.44 92 HIS A C 1
ATOM 724 O O . HIS A 1 92 ? -8.829 -7.383 -11.539 1.00 89.44 92 HIS A O 1
ATOM 730 N N . LEU A 1 93 ? -9.988 -7.229 -13.479 1.00 85.00 93 LEU A N 1
ATOM 731 C CA . LEU A 1 93 ? -11.107 -6.406 -13.018 1.00 85.00 93 LEU A CA 1
ATOM 732 C C . LEU A 1 93 ? -12.365 -7.212 -13.339 1.00 85.00 93 LEU A C 1
ATOM 734 O O . LEU A 1 93 ? -12.528 -7.565 -14.512 1.00 85.00 93 LEU A O 1
ATOM 738 N N . ASP A 1 94 ? -13.179 -7.515 -12.335 1.00 75.88 94 ASP A N 1
ATOM 739 C CA . ASP A 1 94 ? -14.444 -8.243 -12.507 1.00 75.88 94 ASP A CA 1
ATOM 740 C C . ASP A 1 94 ? -15.622 -7.316 -12.882 1.00 75.88 94 ASP A C 1
ATOM 742 O O . ASP A 1 94 ? -15.589 -6.106 -12.553 1.00 75.88 94 ASP A O 1
#

Sequence (94 aa):
MKKFWKWSIGIVILLIVVWVTYIAIYRNTSIANNSKHAKYIDSATPTLFLHGYGGTVNSEKFLVKEAENQGVTQDVITAHVNEAGEVKLKGHLD

Foldseek 3Di:
DVVVVVVVVVVVVVVVVVVVVVVVVVVVVVVVPPPPLPPQDPDPDDDDDDDDVVDDPVVCVVVVVVCCVSPNDVWDWDWDQDPVRDTDIDTDDD

Radius of gyration: 27.24 Å; chains: 1; bounding box: 33×17×88 Å

Secondary structure (DSSP, 8-state):
-HHHHHHHHHHHHHHHHHHHHHHHHHHHHHHHT----PPP---S--------TT--TTTTHHHHHHHHHTTS-S---EEEE-TT--EEEE----

InterPro domains:
  IPR010315 Protein of unknown function DUF915, hydrolase-like [PF06028] (35-93)
  IPR029058 Alpha/Beta hydrolase fold [G3DSA:3.40.50.1820] (27-94)

pLDDT: mean 83.5, std 14.45, range [51.59, 97.75]